Protein AF-A0A1M5R5Y0-F1 (afdb_monomer)

Solvent-accessible surface area (backbone atoms only — not comparable to full-atom values): 7461 Å² total; per-residue (Å²): 137,78,96,78,73,82,73,82,69,86,80,70,82,71,77,66,89,62,90,69,50,70,68,62,52,52,55,52,49,53,46,51,74,73,64,52,78,88,71,74,78,80,75,71,69,79,70,78,66,77,80,68,74,77,81,80,81,88,84,88,79,92,74,54,69,68,56,53,51,55,45,49,55,51,21,68,76,68,72,44,52,59,72,54,51,52,51,51,53,53,49,54,50,70,72,45,58,71,71,58,40,52,53,52,54,65,72,62,71,78,129

Structure (mmCIF, N/CA/C/O backbone):
data_AF-A0A1M5R5Y0-F1
#
_entry.id   AF-A0A1M5R5Y0-F1
#
loop_
_atom_site.group_PDB
_atom_site.id
_atom_site.type_symbol
_atom_site.label_atom_id
_atom_site.label_alt_id
_atom_site.label_comp_id
_atom_site.label_asym_id
_atom_site.label_entity_id
_atom_site.label_seq_id
_atom_site.pdbx_PDB_ins_code
_atom_site.Cartn_x
_atom_site.Cartn_y
_atom_site.Cartn_z
_atom_site.occupancy
_atom_site.B_iso_or_equiv
_atom_site.auth_seq_id
_atom_site.auth_comp_id
_atom_site.auth_asym_id
_atom_site.auth_atom_id
_atom_site.pdbx_PDB_model_num
ATOM 1 N N . MET A 1 1 ? 54.059 -33.129 -12.715 1.00 41.28 1 MET A N 1
ATOM 2 C CA . MET A 1 1 ? 52.879 -32.365 -13.175 1.00 41.28 1 MET A CA 1
ATOM 3 C C . MET A 1 1 ? 51.708 -32.774 -12.294 1.00 41.28 1 MET A C 1
ATOM 5 O O . MET A 1 1 ? 51.365 -33.948 -12.286 1.00 41.28 1 MET A O 1
ATOM 9 N N . ALA A 1 2 ? 51.231 -31.871 -11.434 1.00 53.81 2 ALA A N 1
ATOM 10 C CA . ALA A 1 2 ? 50.313 -32.178 -10.335 1.00 53.81 2 ALA A CA 1
ATOM 11 C C . ALA A 1 2 ? 48.863 -32.362 -10.820 1.00 53.81 2 ALA A C 1
ATOM 13 O O . ALA A 1 2 ? 48.362 -31.549 -11.591 1.00 53.81 2 ALA A O 1
ATOM 14 N N . LEU A 1 3 ? 48.179 -33.398 -10.317 1.00 62.22 3 LEU A N 1
ATOM 15 C CA . LEU A 1 3 ? 46.734 -33.649 -10.458 1.00 62.22 3 LEU A CA 1
ATOM 16 C C . LEU A 1 3 ? 45.905 -32.688 -9.583 1.00 62.22 3 LEU A C 1
ATOM 18 O O . LEU A 1 3 ? 45.004 -33.095 -8.854 1.00 62.22 3 LEU A O 1
ATOM 22 N N . ALA A 1 4 ? 46.238 -31.405 -9.614 1.00 60.66 4 ALA A N 1
ATOM 23 C CA . ALA A 1 4 ? 45.548 -30.359 -8.883 1.00 60.66 4 ALA A CA 1
ATOM 24 C C . ALA A 1 4 ? 45.073 -29.342 -9.911 1.00 60.66 4 ALA A C 1
ATOM 26 O O . ALA A 1 4 ? 45.779 -28.389 -10.191 1.00 60.66 4 ALA A O 1
ATOM 27 N N . ASP A 1 5 ? 43.963 -29.667 -10.575 1.00 62.00 5 ASP A N 1
ATOM 28 C CA . ASP A 1 5 ? 42.937 -28.714 -11.023 1.00 62.00 5 ASP A CA 1
ATOM 29 C C . ASP A 1 5 ? 41.932 -29.403 -11.955 1.00 62.00 5 ASP A C 1
ATOM 31 O O . ASP A 1 5 ? 41.588 -28.928 -13.039 1.00 62.00 5 ASP A O 1
ATOM 35 N N . LEU A 1 6 ? 41.345 -30.512 -11.487 1.00 61.47 6 LEU A N 1
ATOM 36 C CA . LEU A 1 6 ? 39.974 -30.807 -11.895 1.00 61.47 6 LEU A CA 1
ATOM 37 C C . LEU A 1 6 ? 39.090 -29.751 -11.239 1.00 61.47 6 LEU A C 1
ATOM 39 O O . LEU A 1 6 ? 38.594 -29.921 -10.124 1.00 61.47 6 LEU A O 1
ATOM 43 N N . LYS A 1 7 ? 38.965 -28.622 -11.937 1.00 56.16 7 LYS A N 1
ATOM 44 C CA . LYS A 1 7 ? 38.035 -27.531 -11.680 1.00 56.16 7 LYS A CA 1
ATOM 45 C C . LYS A 1 7 ? 36.696 -28.105 -11.223 1.00 56.16 7 LYS A C 1
ATOM 47 O O . LYS A 1 7 ? 35.862 -28.505 -12.032 1.00 56.16 7 LYS A O 1
ATOM 52 N N . ARG A 1 8 ? 36.472 -28.092 -9.906 1.00 58.84 8 ARG A N 1
ATOM 53 C CA . ARG A 1 8 ? 35.143 -28.168 -9.296 1.00 58.84 8 ARG A CA 1
ATOM 54 C C . ARG A 1 8 ? 34.438 -26.859 -9.639 1.00 58.84 8 ARG A C 1
ATOM 56 O O . ARG A 1 8 ? 34.370 -25.925 -8.846 1.00 58.84 8 ARG A O 1
ATOM 63 N N . GLY A 1 9 ? 33.988 -26.766 -10.886 1.00 48.94 9 GLY A N 1
ATOM 64 C CA . GLY A 1 9 ? 33.101 -25.713 -11.337 1.00 48.94 9 GLY A CA 1
ATOM 65 C C . GLY A 1 9 ? 31.785 -25.858 -10.589 1.00 48.94 9 GLY A C 1
ATOM 66 O O . GLY A 1 9 ? 31.002 -26.764 -10.862 1.00 48.94 9 GLY A O 1
ATOM 67 N N . GLN A 1 10 ? 31.559 -24.972 -9.624 1.00 55.28 10 GLN A N 1
ATOM 68 C CA . GLN A 1 10 ? 3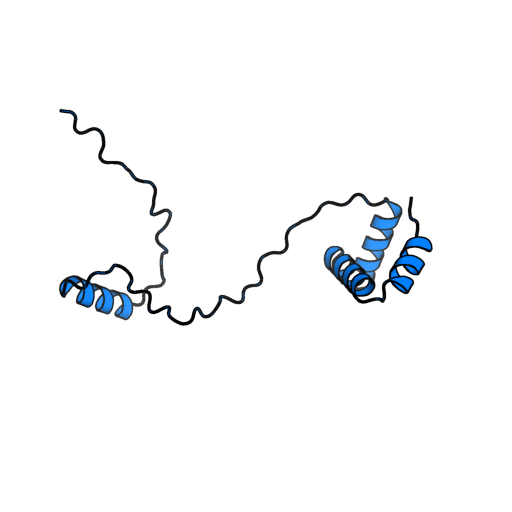0.224 -24.649 -9.140 1.00 55.28 10 GLN A CA 1
ATOM 69 C C . GLN A 1 10 ? 29.292 -24.465 -10.341 1.00 55.28 10 GLN A C 1
ATOM 71 O O . GLN A 1 10 ? 29.563 -23.645 -11.218 1.00 55.28 10 GLN A O 1
ATOM 76 N N . GLY A 1 11 ? 28.203 -25.232 -10.389 1.00 46.50 11 GLY A N 1
ATOM 77 C CA . GLY A 1 11 ? 27.259 -25.096 -11.491 1.00 46.50 11 GLY A CA 1
ATOM 78 C C . GLY A 1 11 ? 26.046 -26.013 -11.521 1.00 46.50 11 GLY A C 1
ATOM 79 O O . GLY A 1 11 ? 25.225 -25.825 -12.406 1.00 46.50 11 GLY A O 1
ATOM 80 N N . HIS A 1 12 ? 25.859 -26.942 -10.582 1.00 46.44 12 HIS A N 1
ATOM 81 C CA . HIS A 1 12 ? 24.571 -27.621 -10.396 1.00 46.44 12 HIS A CA 1
ATOM 82 C C . HIS A 1 12 ? 24.165 -27.582 -8.922 1.00 46.44 12 HIS A C 1
ATOM 84 O O . HIS A 1 12 ? 23.990 -28.603 -8.265 1.00 46.44 12 HIS A O 1
ATOM 90 N N . SER A 1 13 ? 24.019 -26.364 -8.394 1.00 42.62 13 SER A N 1
ATOM 91 C CA . SER A 1 13 ? 23.163 -26.115 -7.235 1.00 42.62 13 SER A CA 1
ATOM 92 C C . SER A 1 13 ? 21.787 -26.704 -7.539 1.00 42.62 13 SER A C 1
ATOM 94 O O . SER A 1 13 ? 21.084 -26.162 -8.390 1.00 42.62 13 SER A O 1
ATOM 96 N N . GLY A 1 14 ? 21.458 -27.834 -6.909 1.00 47.59 14 GLY A N 1
ATOM 97 C CA . GLY A 1 14 ? 20.156 -28.487 -6.989 1.00 47.59 14 GLY A CA 1
ATOM 98 C C . GLY A 1 14 ? 19.614 -28.565 -8.411 1.00 47.59 14 GLY A C 1
ATOM 99 O O . GLY A 1 14 ? 18.743 -27.776 -8.783 1.00 47.59 14 GLY A O 1
ATOM 100 N N . GLN A 1 15 ? 20.078 -29.536 -9.203 1.00 48.59 15 GLN A N 1
ATOM 101 C CA . GLN A 1 15 ? 19.219 -30.054 -10.265 1.00 48.59 15 GLN A CA 1
ATOM 102 C C . GLN A 1 15 ? 17.984 -30.622 -9.570 1.00 48.59 15 GLN A C 1
ATOM 104 O O . GLN A 1 15 ? 17.992 -31.740 -9.078 1.00 48.59 15 GLN A O 1
ATOM 109 N N . HIS A 1 16 ? 16.997 -29.743 -9.399 1.00 48.81 16 HIS A N 1
ATOM 110 C CA . HIS A 1 16 ? 15.580 -29.988 -9.517 1.00 48.81 16 HIS A CA 1
ATOM 111 C C . HIS A 1 16 ? 15.280 -31.483 -9.355 1.00 48.81 16 HIS A C 1
ATOM 113 O O . HIS A 1 16 ? 15.417 -32.239 -10.318 1.00 48.81 16 HIS A O 1
ATOM 119 N N . CYS A 1 17 ? 14.846 -31.902 -8.160 1.00 47.09 17 CYS A N 1
ATOM 120 C CA . CYS A 1 17 ? 13.970 -33.065 -8.053 1.00 47.09 17 CYS A CA 1
ATOM 121 C C . CYS A 1 17 ? 12.722 -32.707 -8.871 1.00 47.09 17 CYS A C 1
ATOM 123 O O . CYS A 1 17 ? 11.734 -32.183 -8.364 1.00 47.09 17 CYS A O 1
ATOM 125 N N . LEU A 1 18 ? 12.839 -32.801 -10.193 1.00 59.53 18 LEU A N 1
ATOM 126 C CA . LEU A 1 18 ? 11.723 -32.811 -11.102 1.00 59.53 18 LEU A CA 1
ATOM 127 C C . LEU A 1 18 ? 10.929 -34.028 -10.654 1.00 59.53 18 LEU A C 1
ATOM 129 O O . LEU A 1 18 ? 11.500 -35.106 -10.492 1.00 59.53 18 LEU A O 1
ATOM 133 N N . ASN A 1 19 ? 9.634 -33.849 -10.431 1.00 58.69 19 ASN A N 1
ATOM 134 C CA . ASN A 1 19 ? 8.707 -34.967 -10.380 1.00 58.69 19 ASN A CA 1
ATOM 135 C C . ASN A 1 19 ? 8.722 -35.605 -11.780 1.00 58.69 19 ASN A C 1
ATOM 137 O O . ASN A 1 19 ? 7.884 -35.294 -12.623 1.00 58.69 19 ASN A O 1
ATOM 141 N N . LEU A 1 20 ? 9.762 -36.386 -12.073 1.00 64.50 20 LEU A N 1
ATOM 142 C CA . LEU A 1 20 ? 9.917 -37.121 -13.315 1.00 64.50 20 LEU A CA 1
ATOM 143 C C . LEU A 1 20 ? 9.008 -38.326 -13.185 1.00 64.50 20 LEU A C 1
ATOM 145 O O . LEU A 1 20 ? 9.166 -39.149 -12.287 1.00 64.50 20 LEU A O 1
ATOM 149 N N . THR A 1 21 ? 8.023 -38.392 -14.069 1.00 85.12 21 THR A N 1
ATOM 150 C CA . THR A 1 21 ? 7.228 -39.607 -14.220 1.00 85.12 21 THR A CA 1
ATOM 151 C C . THR A 1 21 ? 8.109 -40.663 -14.881 1.00 85.12 21 THR A C 1
ATOM 153 O O . THR A 1 21 ? 9.012 -40.315 -15.646 1.00 85.12 21 THR A O 1
ATOM 156 N N . VAL A 1 22 ? 7.856 -41.939 -14.592 1.00 83.19 22 VAL A N 1
ATOM 157 C CA . VAL A 1 22 ? 8.630 -43.069 -15.129 1.00 83.19 22 VAL A CA 1
ATOM 158 C C . VAL A 1 22 ? 8.770 -42.974 -16.655 1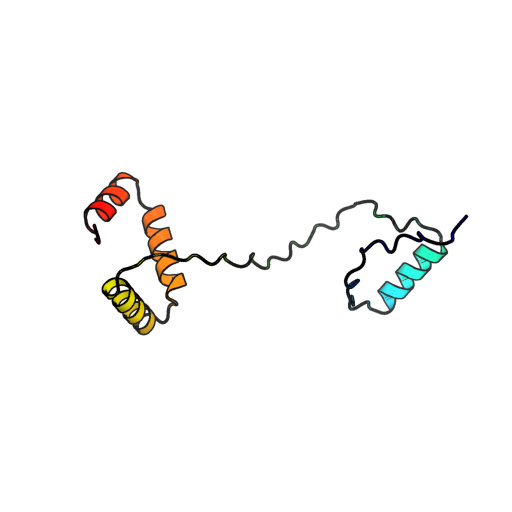.00 83.19 22 VAL A C 1
ATOM 160 O O . VAL A 1 22 ? 9.880 -43.075 -17.170 1.00 83.19 22 VAL A O 1
ATOM 163 N N . ASP A 1 23 ? 7.697 -42.614 -17.362 1.00 79.06 23 ASP A N 1
ATOM 164 C CA . ASP A 1 23 ? 7.702 -42.473 -18.826 1.00 79.06 23 ASP A CA 1
ATOM 165 C C . ASP A 1 23 ? 8.656 -41.379 -19.336 1.00 79.06 23 ASP A C 1
ATOM 167 O O . ASP A 1 23 ? 9.320 -41.540 -20.360 1.00 79.06 23 ASP A O 1
ATOM 171 N N . GLN A 1 24 ? 8.794 -40.269 -18.600 1.00 82.06 24 GLN A N 1
ATOM 172 C CA . GLN A 1 24 ? 9.728 -39.195 -18.966 1.00 82.06 24 GLN A CA 1
ATOM 173 C C . GLN A 1 24 ? 11.187 -39.590 -18.750 1.00 82.06 24 GLN A C 1
ATOM 175 O O . GLN A 1 24 ? 12.072 -39.067 -19.431 1.00 82.06 24 GLN A O 1
ATOM 180 N N . PHE A 1 25 ? 11.448 -40.469 -17.783 1.00 85.31 25 PHE A N 1
ATOM 181 C CA . PHE A 1 25 ? 12.782 -40.999 -17.544 1.00 85.31 25 PHE A CA 1
ATOM 182 C C . PHE A 1 25 ? 13.175 -41.994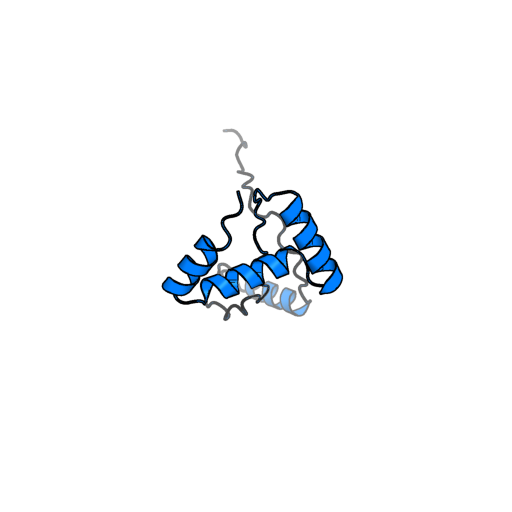 -18.639 1.00 85.31 25 PHE A C 1
ATOM 184 O O . PHE A 1 25 ? 14.263 -41.866 -19.199 1.00 85.31 25 PHE A O 1
ATOM 191 N N . ILE A 1 26 ? 12.268 -42.914 -18.991 1.00 88.44 26 ILE A N 1
ATOM 192 C CA . ILE A 1 26 ? 12.485 -43.920 -20.041 1.00 88.44 26 ILE A CA 1
ATOM 193 C C . ILE A 1 26 ? 12.765 -43.243 -21.384 1.00 88.44 26 ILE A C 1
ATOM 195 O O . ILE A 1 26 ? 13.821 -43.470 -21.967 1.00 88.44 26 ILE A O 1
ATOM 199 N N . SER A 1 27 ? 11.899 -42.323 -21.817 1.00 85.19 27 SER A N 1
ATOM 200 C CA . SER A 1 27 ? 12.077 -41.619 -23.093 1.00 85.19 27 SER A CA 1
ATOM 201 C C . SER A 1 27 ? 13.416 -40.868 -23.156 1.00 85.19 27 SER A C 1
ATOM 203 O O . SER A 1 27 ? 14.137 -40.938 -24.150 1.00 85.19 27 SER A O 1
ATOM 205 N N . ARG A 1 28 ? 13.826 -40.202 -22.067 1.00 79.69 28 ARG A N 1
ATOM 206 C CA . ARG A 1 28 ? 15.142 -39.540 -22.009 1.00 79.69 28 ARG A CA 1
ATOM 207 C C . ARG A 1 28 ? 16.310 -40.514 -22.123 1.00 79.69 28 ARG A C 1
ATOM 209 O O . ARG A 1 28 ? 17.321 -40.154 -22.724 1.00 79.69 28 ARG A O 1
ATOM 216 N N . ALA A 1 29 ? 16.193 -41.689 -21.512 1.00 88.31 29 ALA A N 1
ATOM 217 C CA . ALA A 1 29 ? 17.223 -42.715 -21.567 1.00 88.31 29 ALA A CA 1
ATOM 218 C C . ALA A 1 29 ? 17.367 -43.284 -22.986 1.00 88.31 29 ALA A C 1
ATOM 220 O O . ALA A 1 29 ? 18.491 -43.468 -23.443 1.00 88.31 29 ALA A O 1
ATOM 221 N N . GLU A 1 30 ? 16.259 -43.477 -23.703 1.00 89.12 30 GLU A N 1
ATOM 222 C CA . GLU A 1 30 ? 16.262 -43.933 -25.099 1.00 89.12 30 GLU A CA 1
ATOM 223 C C . GLU A 1 30 ? 16.959 -42.930 -26.025 1.00 89.12 30 GLU A C 1
ATOM 225 O O . GLU A 1 30 ? 17.865 -43.307 -26.767 1.00 89.12 30 GLU A O 1
ATOM 230 N N . HIS A 1 31 ? 16.629 -41.640 -25.919 1.00 85.88 31 HIS A N 1
ATOM 231 C CA . HIS A 1 31 ? 17.298 -40.590 -26.698 1.00 85.88 31 HIS A CA 1
ATOM 232 C C . HIS A 1 31 ? 18.799 -40.485 -26.380 1.00 85.88 31 HIS A C 1
ATOM 234 O O . HIS A 1 31 ? 19.616 -40.249 -27.271 1.00 85.88 31 HIS A O 1
ATOM 240 N N . TYR A 1 32 ? 19.184 -40.691 -25.115 1.00 84.56 32 TYR A N 1
ATOM 241 C CA . TYR A 1 32 ? 20.592 -40.726 -24.717 1.00 84.56 32 TYR A CA 1
ATOM 242 C C . TYR A 1 32 ? 21.323 -41.946 -25.291 1.00 84.56 32 TYR A C 1
ATOM 244 O O . TYR A 1 32 ? 22.422 -41.805 -25.825 1.00 84.56 32 TYR A O 1
ATOM 252 N N . ALA A 1 33 ? 20.706 -43.129 -25.224 1.00 87.06 33 ALA A N 1
ATOM 253 C CA . ALA A 1 33 ? 21.251 -44.358 -25.796 1.00 87.06 33 ALA A CA 1
ATOM 254 C C . ALA A 1 33 ? 21.394 -44.272 -27.325 1.00 87.06 33 ALA A C 1
ATOM 256 O O . ALA A 1 33 ? 22.368 -44.779 -27.877 1.00 87.06 33 ALA A O 1
ATOM 257 N N . ALA A 1 34 ? 20.478 -43.571 -27.998 1.00 83.38 34 ALA A N 1
ATOM 258 C CA . ALA A 1 34 ? 20.552 -43.278 -29.428 1.00 83.38 34 ALA A CA 1
ATOM 259 C C . ALA A 1 34 ? 21.649 -42.255 -29.799 1.00 83.38 34 ALA A C 1
ATOM 261 O O . ALA A 1 34 ? 21.888 -42.013 -30.981 1.00 83.38 34 ALA A O 1
ATOM 262 N N . GLY A 1 35 ? 22.334 -41.659 -28.814 1.00 72.75 35 GLY A N 1
ATOM 263 C CA . GLY A 1 35 ? 23.425 -40.710 -29.037 1.00 72.75 35 GLY A CA 1
ATOM 264 C C . GLY A 1 35 ? 22.961 -39.314 -29.450 1.00 72.75 35 GLY A C 1
ATOM 265 O O . GLY A 1 35 ? 23.760 -38.532 -29.972 1.00 72.75 35 GLY A O 1
ATOM 266 N N . GLU A 1 36 ? 21.690 -38.971 -29.225 1.00 73.88 36 GLU A N 1
ATOM 267 C CA . GLU A 1 36 ? 21.187 -37.650 -29.580 1.00 73.88 36 GLU A CA 1
ATOM 268 C C . GLU A 1 36 ? 21.805 -36.572 -28.672 1.00 73.88 36 GLU A C 1
ATOM 270 O O . GLU A 1 36 ? 21.807 -36.700 -27.438 1.00 73.88 36 GLU A O 1
ATOM 275 N N . PRO A 1 37 ? 22.337 -35.474 -29.246 1.00 63.00 37 PRO A N 1
ATOM 276 C CA . PRO A 1 37 ? 22.972 -34.428 -28.466 1.00 63.00 37 PRO A CA 1
ATOM 277 C C . PRO A 1 37 ? 21.930 -33.777 -27.557 1.00 63.00 37 PRO A C 1
ATOM 279 O O . PRO A 1 37 ? 21.063 -33.018 -27.985 1.00 63.00 37 PRO A O 1
ATOM 282 N N . THR A 1 38 ? 22.060 -34.002 -26.252 1.00 59.03 38 THR A N 1
ATOM 283 C CA . THR A 1 38 ? 21.154 -33.490 -25.210 1.00 59.03 38 THR A CA 1
ATOM 284 C C . THR A 1 38 ? 21.276 -31.966 -25.001 1.00 59.03 38 THR A C 1
ATOM 286 O O . THR A 1 38 ? 20.780 -31.399 -24.022 1.00 59.03 38 THR A O 1
ATOM 289 N N . ILE A 1 39 ? 21.938 -31.266 -25.928 1.00 56.16 39 ILE A N 1
ATOM 290 C CA . ILE A 1 39 ? 22.267 -29.844 -25.872 1.00 56.16 39 ILE A CA 1
ATOM 291 C C . ILE A 1 39 ? 21.275 -29.057 -26.737 1.00 56.16 39 ILE A C 1
ATOM 293 O O . ILE A 1 39 ? 21.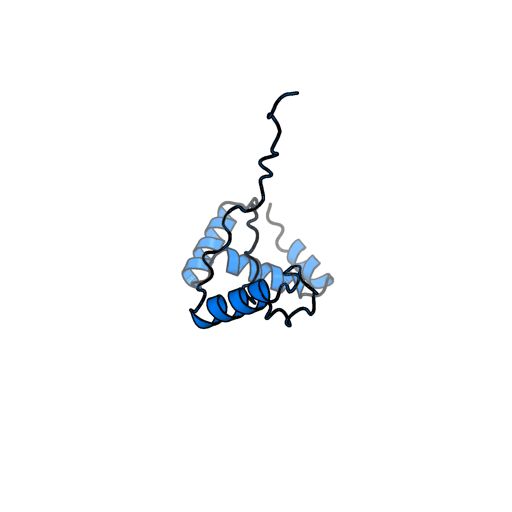588 -28.568 -27.813 1.00 56.16 39 ILE A O 1
ATOM 297 N N . LYS A 1 40 ? 20.056 -28.921 -26.208 1.00 51.41 40 LYS A N 1
ATOM 298 C CA . LYS A 1 40 ? 19.132 -27.788 -26.405 1.00 51.41 40 LYS A CA 1
ATOM 299 C C . LYS A 1 40 ? 19.180 -27.106 -27.788 1.00 51.41 40 LYS A C 1
ATOM 301 O O . LYS A 1 40 ? 19.571 -25.939 -27.883 1.00 51.41 40 LYS A O 1
ATOM 306 N N . ALA A 1 41 ? 18.628 -27.744 -28.818 1.00 45.81 41 ALA A N 1
ATOM 307 C CA . ALA A 1 41 ? 17.977 -26.978 -29.876 1.00 45.81 41 ALA A CA 1
ATOM 308 C C . ALA A 1 41 ? 16.791 -26.237 -29.234 1.00 45.81 41 ALA A C 1
ATOM 310 O O . ALA A 1 41 ? 15.842 -26.841 -28.736 1.00 45.81 41 ALA A O 1
ATOM 311 N N . LYS A 1 42 ? 16.886 -24.909 -29.145 1.00 51.59 42 LYS A N 1
ATOM 312 C CA . LYS A 1 42 ? 15.825 -24.039 -28.630 1.00 51.59 42 LYS A CA 1
ATOM 313 C C . LYS A 1 42 ? 14.674 -23.962 -29.644 1.00 51.59 42 LYS A C 1
ATOM 315 O O . LYS A 1 42 ? 14.417 -22.891 -30.180 1.00 51.59 42 LYS A O 1
ATOM 320 N N . SER A 1 43 ? 13.929 -25.039 -29.871 1.00 50.84 43 SER A N 1
ATOM 321 C CA . SER A 1 43 ? 12.507 -24.870 -30.171 1.00 50.84 43 SER A CA 1
ATOM 322 C C . SER A 1 43 ? 11.865 -24.566 -28.828 1.00 50.84 43 SER A C 1
ATOM 324 O O . SER A 1 43 ? 11.591 -25.474 -28.045 1.00 50.84 43 SER A O 1
ATOM 326 N N . ALA A 1 44 ? 11.783 -23.280 -28.481 1.00 50.25 44 ALA A N 1
ATOM 327 C CA . ALA A 1 44 ? 11.141 -22.861 -27.249 1.00 50.25 44 ALA A CA 1
ATOM 328 C C . ALA A 1 44 ? 9.758 -23.535 -27.198 1.00 50.25 44 ALA A C 1
ATOM 330 O O . ALA A 1 44 ? 8.917 -23.191 -28.030 1.00 50.25 44 ALA A O 1
ATOM 331 N N . PRO A 1 45 ? 9.482 -24.471 -26.265 1.00 48.62 45 PRO A N 1
ATOM 332 C CA . PRO A 1 45 ? 8.094 -24.718 -25.943 1.00 48.62 45 PRO A CA 1
ATOM 333 C C . PRO A 1 45 ? 7.581 -23.351 -25.512 1.00 48.62 45 PRO A C 1
ATOM 335 O O . PRO A 1 45 ? 8.258 -22.678 -24.721 1.00 48.62 45 PRO A O 1
ATOM 338 N N . LEU A 1 46 ? 6.473 -22.906 -26.114 1.00 54.66 46 LEU A N 1
ATOM 339 C CA . LEU A 1 46 ? 5.731 -21.732 -25.675 1.00 54.66 46 LEU A CA 1
ATOM 340 C C . LEU A 1 46 ? 5.771 -21.768 -24.158 1.00 54.66 46 LEU A C 1
ATOM 342 O O . LEU A 1 46 ? 5.204 -22.672 -23.542 1.00 54.66 46 LEU A O 1
ATOM 346 N N . ARG A 1 47 ? 6.581 -20.883 -23.562 1.00 50.69 47 ARG A N 1
ATOM 347 C CA . ARG A 1 47 ? 6.686 -20.823 -22.118 1.00 50.69 47 ARG A CA 1
ATOM 348 C C . ARG A 1 47 ? 5.271 -20.499 -21.709 1.00 50.69 47 ARG A C 1
ATOM 350 O O . ARG A 1 47 ? 4.829 -19.376 -21.938 1.00 50.69 47 ARG A O 1
ATOM 357 N N . LEU A 1 48 ? 4.570 -21.478 -21.145 1.00 55.88 48 LEU A N 1
ATOM 358 C CA . LEU A 1 48 ? 3.442 -21.213 -20.286 1.00 55.88 48 LEU A CA 1
ATOM 359 C C . LEU A 1 48 ? 4.070 -20.362 -19.189 1.00 55.88 48 LEU A C 1
ATOM 361 O O . LEU A 1 48 ? 4.767 -20.870 -18.307 1.00 55.88 48 LEU A O 1
ATOM 365 N N . VAL A 1 49 ? 4.037 -19.043 -19.401 1.00 57.38 49 VAL A N 1
ATOM 366 C CA . VAL A 1 49 ? 4.653 -18.062 -18.525 1.00 57.38 49 VAL A CA 1
ATOM 367 C C . VAL A 1 49 ? 4.010 -18.382 -17.202 1.00 57.38 49 VAL A C 1
ATOM 369 O O . VAL A 1 49 ? 2.799 -18.261 -17.087 1.00 57.38 49 VAL A O 1
ATOM 372 N N . SER A 1 50 ? 4.787 -18.903 -16.255 1.0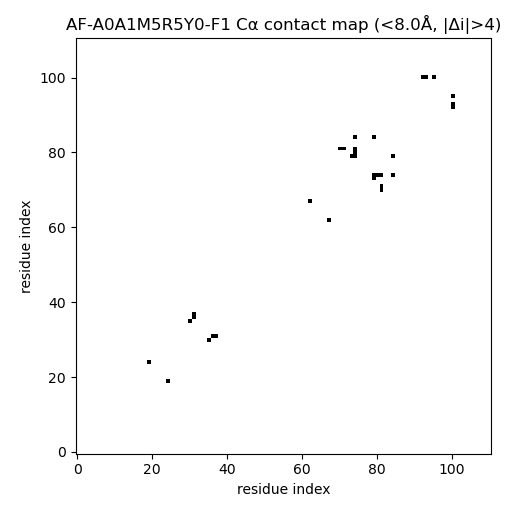0 60.50 50 SER A N 1
ATOM 373 C CA . SER A 1 50 ? 4.333 -19.066 -14.885 1.00 60.50 50 SER A CA 1
ATOM 374 C C . SER A 1 50 ? 3.808 -17.694 -14.482 1.00 60.50 50 SER A C 1
ATOM 376 O O . SER A 1 50 ? 4.588 -16.778 -14.225 1.00 60.50 50 SER A O 1
ATOM 378 N N . THR A 1 51 ? 2.487 -17.521 -14.534 1.00 66.00 51 THR A N 1
ATOM 379 C CA . THR A 1 51 ? 1.773 -16.251 -14.349 1.00 66.00 51 THR A CA 1
ATOM 380 C C . THR A 1 51 ? 1.756 -15.866 -12.879 1.00 66.00 51 THR A C 1
ATOM 382 O O . THR A 1 51 ? 0.920 -15.085 -12.436 1.00 66.00 51 THR A O 1
ATOM 385 N N . LYS A 1 52 ? 2.683 -16.415 -12.086 1.00 69.94 52 LYS A N 1
ATOM 386 C CA . LYS A 1 52 ? 2.873 -16.001 -10.713 1.00 69.94 52 LYS A CA 1
ATOM 387 C C . LYS A 1 52 ? 3.372 -14.559 -10.772 1.00 69.94 52 LYS A C 1
ATOM 389 O O . LYS A 1 52 ? 4.460 -14.318 -11.309 1.00 69.94 52 LYS A O 1
ATOM 394 N N . PRO A 1 53 ? 2.576 -13.592 -10.283 1.00 78.44 53 PRO A N 1
ATOM 395 C CA . PRO A 1 53 ? 2.991 -12.206 -10.299 1.00 78.44 53 PRO A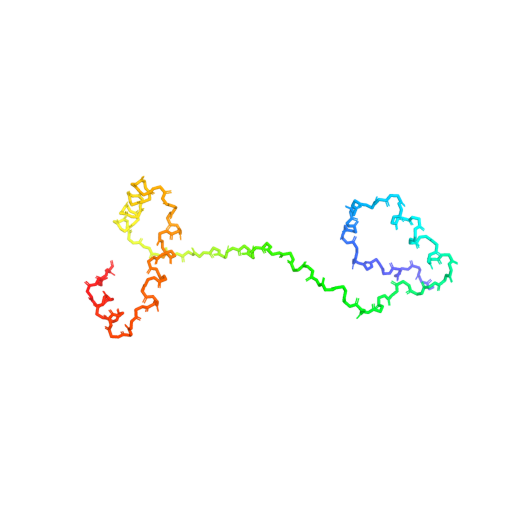 CA 1
ATOM 396 C C . PRO A 1 53 ? 4.301 -12.104 -9.527 1.00 78.44 53 PRO A C 1
ATOM 398 O O . PRO A 1 53 ? 4.469 -12.714 -8.467 1.00 78.44 53 PRO A O 1
ATOM 401 N N . LYS A 1 54 ? 5.250 -11.351 -10.086 1.00 84.12 54 LYS A N 1
ATOM 402 C CA . LYS A 1 54 ? 6.516 -11.084 -9.404 1.00 84.12 54 LYS A CA 1
ATOM 403 C C . LYS A 1 54 ? 6.205 -10.510 -8.014 1.00 84.12 54 LYS A C 1
ATOM 405 O O . LYS A 1 54 ? 5.304 -9.674 -7.902 1.00 84.12 54 LYS A O 1
ATOM 410 N N . PRO A 1 55 ? 6.929 -10.932 -6.964 1.00 87.56 55 PRO A N 1
ATOM 411 C CA . PRO A 1 55 ? 6.699 -10.407 -5.629 1.00 87.56 55 PRO A CA 1
ATOM 412 C C . PRO A 1 55 ? 6.912 -8.890 -5.621 1.00 87.56 55 PRO A C 1
ATOM 414 O O . PRO A 1 55 ? 7.858 -8.370 -6.221 1.00 87.56 55 PRO A O 1
ATOM 417 N N . LEU A 1 56 ? 6.011 -8.180 -4.945 1.00 87.25 56 LEU A N 1
ATOM 418 C CA . LEU A 1 56 ? 6.091 -6.730 -4.790 1.00 87.25 56 LEU A CA 1
ATOM 419 C C . LEU A 1 56 ? 7.323 -6.373 -3.951 1.00 87.25 56 LEU A C 1
ATOM 421 O O . LEU A 1 56 ? 7.573 -6.978 -2.906 1.00 87.25 56 LEU A O 1
ATOM 425 N N . ARG A 1 57 ? 8.085 -5.370 -4.398 1.00 91.81 57 ARG A N 1
ATOM 426 C CA . ARG A 1 57 ? 9.221 -4.843 -3.633 1.00 91.81 57 ARG A CA 1
ATOM 427 C C . ARG A 1 57 ? 8.708 -4.072 -2.417 1.00 91.81 57 ARG A C 1
ATOM 429 O O . ARG A 1 57 ? 7.731 -3.333 -2.514 1.00 91.81 57 ARG A O 1
ATOM 436 N N . LYS A 1 58 ? 9.373 -4.250 -1.275 1.00 92.25 58 LYS A N 1
ATOM 437 C CA . LYS A 1 58 ? 9.115 -3.453 -0.069 1.00 92.25 58 LYS A CA 1
ATOM 438 C C . LYS A 1 58 ? 9.725 -2.061 -0.239 1.00 92.25 58 LYS A C 1
ATOM 440 O O . LYS A 1 58 ? 10.764 -1.924 -0.877 1.00 92.25 58 LYS A O 1
ATOM 445 N N . ALA A 1 59 ? 9.088 -1.060 0.355 1.00 90.19 59 ALA A N 1
ATOM 446 C CA . ALA A 1 59 ? 9.581 0.308 0.401 1.00 90.19 59 ALA A CA 1
ATOM 447 C C . ALA A 1 59 ? 9.340 0.889 1.797 1.00 90.19 59 ALA A C 1
ATOM 449 O O . ALA A 1 59 ? 8.316 0.598 2.421 1.00 90.19 59 ALA A O 1
ATOM 450 N N . SER A 1 60 ? 10.299 1.681 2.268 1.00 93.06 60 SER A N 1
ATOM 451 C CA . SER A 1 60 ? 10.233 2.388 3.545 1.00 93.06 60 SER A CA 1
ATOM 452 C C . SER A 1 60 ? 9.971 3.863 3.271 1.00 93.06 60 SER A C 1
ATOM 454 O O . SER A 1 60 ? 10.637 4.455 2.426 1.00 93.06 60 SER A O 1
ATOM 456 N N . TYR A 1 61 ? 9.005 4.444 3.979 1.00 89.94 61 TYR A N 1
ATOM 457 C CA . TYR A 1 61 ? 8.624 5.847 3.843 1.00 89.94 61 TYR A CA 1
ATOM 458 C C . TYR A 1 61 ? 8.534 6.483 5.223 1.00 89.94 61 TYR A C 1
ATOM 460 O O . TYR A 1 61 ? 8.056 5.851 6.168 1.00 89.94 61 TYR A O 1
ATOM 468 N N . THR A 1 62 ? 8.956 7.737 5.320 1.00 91.56 62 THR A N 1
ATOM 469 C CA . THR A 1 62 ? 8.770 8.548 6.522 1.00 91.56 62 THR A CA 1
ATOM 470 C C . THR A 1 62 ? 7.361 9.127 6.504 1.00 91.56 62 THR A C 1
ATOM 472 O O . THR A 1 62 ? 6.976 9.781 5.538 1.00 91.56 62 THR A O 1
ATOM 475 N N . ILE A 1 63 ? 6.583 8.866 7.552 1.00 89.88 63 ILE A N 1
ATOM 476 C CA . ILE A 1 63 ? 5.229 9.404 7.729 1.00 89.88 63 ILE A CA 1
ATOM 477 C C . ILE A 1 63 ? 5.050 9.854 9.179 1.00 89.88 63 ILE A C 1
ATOM 479 O O . ILE A 1 63 ? 5.629 9.253 10.086 1.00 89.88 63 ILE A O 1
ATOM 483 N N . SER A 1 64 ? 4.241 10.894 9.400 1.00 92.00 64 SER A N 1
ATOM 484 C CA . SER A 1 64 ? 3.941 11.386 10.747 1.00 92.00 64 SER A CA 1
ATOM 485 C C . SER A 1 64 ? 3.159 10.354 11.566 1.00 92.00 64 SER A C 1
ATOM 487 O O . SER A 1 64 ? 2.454 9.495 11.021 1.00 92.00 64 SER A O 1
ATOM 489 N N . GLU A 1 65 ? 3.253 10.443 12.894 1.00 93.88 65 GLU A N 1
ATOM 490 C CA . GLU A 1 65 ? 2.546 9.524 13.790 1.00 93.88 65 GLU A CA 1
ATOM 491 C C . GLU A 1 65 ? 1.026 9.593 13.598 1.00 93.88 65 GLU A C 1
ATOM 493 O O . GLU A 1 65 ? 0.369 8.555 13.505 1.00 93.88 65 GLU A O 1
ATOM 498 N N . GLN A 1 66 ? 0.489 10.804 13.434 1.00 93.38 66 GLN A N 1
ATOM 499 C CA . GLN A 1 66 ? -0.927 11.033 13.146 1.00 93.38 66 GLN A CA 1
ATOM 500 C C . GLN A 1 66 ? -1.356 10.332 11.852 1.00 93.38 66 GLN A C 1
ATOM 502 O O . GLN A 1 66 ? -2.374 9.644 11.824 1.00 93.38 66 GLN A O 1
ATOM 507 N N . THR A 1 67 ? -0.547 10.431 10.790 1.00 93.50 67 THR A N 1
ATOM 508 C CA . THR A 1 67 ? -0.829 9.755 9.514 1.00 93.50 67 THR A CA 1
ATOM 509 C C . THR A 1 67 ? -0.819 8.239 9.683 1.00 93.50 67 THR A C 1
ATOM 511 O O . THR A 1 67 ? -1.696 7.550 9.158 1.00 93.50 67 THR A O 1
ATOM 514 N N . ARG A 1 68 ? 0.136 7.702 10.454 1.00 94.44 68 ARG A N 1
ATOM 515 C CA . ARG A 1 68 ? 0.205 6.268 10.764 1.00 94.44 68 ARG A CA 1
ATOM 516 C C . ARG A 1 68 ? -1.024 5.799 11.551 1.00 94.44 68 ARG A C 1
ATOM 518 O O . ARG A 1 68 ? -1.558 4.738 11.234 1.00 94.44 68 ARG A O 1
ATOM 525 N N . ALA A 1 69 ? -1.487 6.577 12.530 1.00 96.81 69 ALA A N 1
ATOM 526 C CA . ALA A 1 69 ? -2.688 6.277 13.308 1.00 96.81 69 ALA A CA 1
ATOM 527 C C . ALA A 1 69 ? -3.950 6.275 12.428 1.00 96.81 69 ALA A C 1
ATOM 529 O O . ALA A 1 69 ? -4.681 5.284 12.416 1.00 96.81 69 ALA A O 1
ATOM 530 N N . SER A 1 70 ? -4.149 7.314 11.613 1.00 94.88 70 SER A N 1
ATOM 531 C CA . SER A 1 70 ? -5.267 7.392 10.661 1.00 94.88 70 SER A CA 1
ATOM 532 C C . SER A 1 70 ? -5.256 6.235 9.655 1.00 94.88 70 SER A C 1
ATOM 534 O O . SER A 1 70 ? -6.299 5.653 9.359 1.00 94.88 70 SER A O 1
ATOM 536 N N . LEU A 1 71 ? -4.074 5.840 9.165 1.00 95.81 71 LEU A N 1
ATOM 537 C CA . LEU A 1 71 ? -3.918 4.685 8.276 1.00 95.81 71 LEU A CA 1
ATOM 538 C C . LEU A 1 71 ? -4.301 3.364 8.969 1.00 95.81 71 LEU A C 1
ATOM 540 O O . LEU A 1 71 ? -4.898 2.494 8.335 1.00 95.81 71 LEU A O 1
ATOM 544 N N . ASN A 1 72 ? -3.965 3.205 10.254 1.00 97.06 72 ASN A N 1
ATOM 545 C CA . ASN A 1 72 ? -4.334 2.025 11.044 1.00 97.06 72 ASN A CA 1
ATOM 546 C C . ASN A 1 72 ? -5.845 1.940 11.241 1.00 97.06 72 ASN A C 1
ATOM 548 O O . ASN A 1 72 ? -6.435 0.913 10.918 1.00 97.06 72 ASN A O 1
ATOM 552 N N . GLN A 1 73 ? -6.467 3.037 11.671 1.00 97.75 73 GLN A N 1
ATOM 553 C CA . GLN A 1 73 ? -7.917 3.103 11.85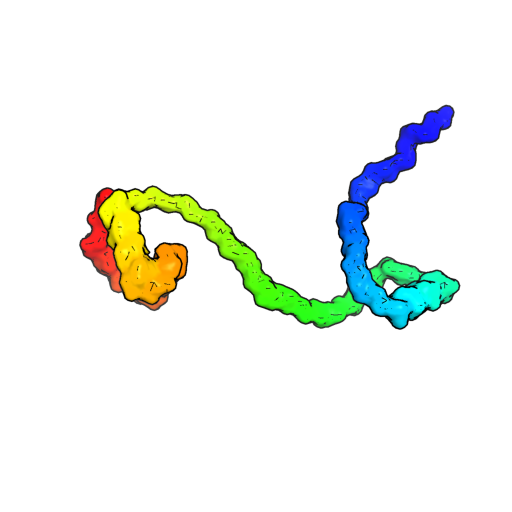0 1.00 97.75 73 GLN A CA 1
ATOM 554 C C . GLN A 1 73 ? -8.655 2.825 10.535 1.00 97.75 73 GLN A C 1
ATOM 556 O O . GLN A 1 73 ? -9.653 2.107 10.512 1.00 97.75 73 GLN A O 1
ATOM 561 N N . LEU A 1 74 ? -8.155 3.351 9.411 1.00 97.19 74 LEU A N 1
ATOM 562 C CA . LEU A 1 74 ? -8.740 3.084 8.099 1.00 97.19 74 LEU A CA 1
ATOM 563 C C . LEU A 1 74 ? -8.609 1.605 7.702 1.00 97.19 74 LEU A C 1
ATOM 565 O O . LEU A 1 74 ? -9.544 1.037 7.137 1.00 97.19 74 LEU A O 1
ATOM 569 N N . ALA A 1 75 ? -7.478 0.970 8.014 1.00 97.81 75 ALA A N 1
ATOM 570 C CA . ALA A 1 75 ? -7.271 -0.456 7.775 1.00 97.81 75 ALA A CA 1
ATOM 571 C C . ALA A 1 75 ? -8.232 -1.325 8.600 1.00 97.81 75 ALA A C 1
ATOM 573 O O . ALA A 1 75 ? -8.840 -2.242 8.053 1.00 97.81 75 ALA A O 1
ATOM 574 N N . GLU A 1 76 ? -8.422 -1.001 9.880 1.00 97.75 76 GLU A N 1
ATOM 575 C CA . GLU A 1 76 ? -9.346 -1.709 10.777 1.00 97.75 76 GLU A CA 1
ATOM 576 C C . GLU A 1 76 ? -10.798 -1.580 10.308 1.00 97.75 76 GLU A C 1
ATOM 578 O O . GLU A 1 76 ? -11.514 -2.574 10.225 1.00 97.75 76 GLU A O 1
ATOM 583 N N . ARG A 1 77 ? -11.217 -0.370 9.921 1.00 97.75 77 ARG A N 1
ATOM 584 C CA . ARG A 1 77 ? -12.594 -0.102 9.478 1.00 97.75 77 ARG A CA 1
ATOM 585 C C . ARG A 1 77 ? -12.936 -0.724 8.124 1.00 97.75 77 ARG A C 1
ATOM 587 O O . ARG A 1 77 ? -14.083 -1.093 7.906 1.00 97.75 77 ARG A O 1
ATOM 594 N N . THR A 1 78 ? -11.979 -0.787 7.198 1.00 96.81 78 THR A N 1
ATOM 595 C CA . THR A 1 78 ? -12.216 -1.284 5.825 1.00 96.81 78 THR A CA 1
ATOM 596 C C . THR A 1 78 ? -11.862 -2.757 5.638 1.00 96.81 78 THR A C 1
ATOM 598 O O . THR A 1 78 ? -12.237 -3.349 4.628 1.00 96.81 78 THR A O 1
ATOM 601 N N . GLY A 1 79 ? -11.082 -3.340 6.552 1.00 96.44 79 GLY A N 1
ATOM 602 C CA . GLY A 1 79 ? -10.484 -4.665 6.381 1.00 96.44 79 GLY A CA 1
ATOM 603 C C . GLY A 1 79 ? -9.362 -4.713 5.334 1.00 96.44 79 GLY A C 1
ATOM 604 O O . GLY A 1 79 ? -8.820 -5.784 5.052 1.00 96.44 79 GLY A O 1
ATOM 605 N N . TYR A 1 80 ? -8.978 -3.580 4.734 1.00 97.50 80 TYR A N 1
ATOM 606 C CA . TYR A 1 80 ? -7.862 -3.529 3.794 1.00 97.50 80 TYR A CA 1
ATOM 607 C C . TYR A 1 80 ? -6.526 -3.350 4.505 1.00 97.50 80 TYR A C 1
ATOM 609 O O . TYR A 1 80 ? -6.381 -2.567 5.438 1.00 97.50 80 TYR A O 1
ATOM 617 N N . SER A 1 81 ? -5.490 -4.024 4.000 1.00 96.25 81 SER A N 1
ATOM 618 C CA . SER A 1 81 ? -4.139 -3.817 4.513 1.00 96.25 81 SER A CA 1
ATOM 619 C C . SER A 1 81 ? -3.643 -2.398 4.223 1.00 96.25 81 SER A C 1
ATOM 621 O O . SER A 1 81 ? -3.925 -1.813 3.175 1.00 96.25 81 SER A O 1
ATOM 623 N N . ARG A 1 82 ? -2.804 -1.875 5.119 1.00 94.69 82 ARG A N 1
ATOM 624 C CA . ARG A 1 82 ? -2.148 -0.560 4.996 1.00 94.69 82 ARG A CA 1
ATOM 625 C C . ARG A 1 82 ? -1.499 -0.351 3.622 1.00 94.69 82 ARG A C 1
ATOM 627 O O . ARG A 1 82 ? -1.713 0.664 2.969 1.00 94.69 82 ARG A O 1
ATOM 634 N N . SER A 1 83 ? -0.757 -1.350 3.138 1.00 94.75 83 SER A N 1
ATOM 635 C CA . SER A 1 83 ? -0.105 -1.300 1.823 1.00 94.75 83 SER A CA 1
ATOM 636 C C . SER A 1 83 ? -1.093 -1.351 0.655 1.00 94.75 83 SER A C 1
ATOM 638 O O . SER A 1 83 ? -0.798 -0.836 -0.422 1.00 94.75 83 SER A O 1
ATOM 640 N N . ARG A 1 84 ? -2.264 -1.980 0.817 1.00 95.88 84 ARG A N 1
ATOM 641 C CA . ARG A 1 84 ? -3.337 -1.949 -0.186 1.00 95.88 84 ARG A CA 1
ATOM 642 C C . ARG A 1 84 ? -3.972 -0.564 -0.254 1.00 95.88 84 ARG A C 1
ATOM 644 O O . ARG A 1 84 ? -4.112 -0.049 -1.356 1.00 95.88 84 ARG A O 1
ATOM 651 N N . ILE A 1 85 ? -4.268 0.048 0.891 1.00 96.62 85 ILE A N 1
ATOM 652 C CA . ILE A 1 85 ? -4.806 1.414 0.965 1.00 96.62 85 ILE A CA 1
ATOM 653 C C . ILE A 1 85 ? -3.861 2.399 0.271 1.00 96.62 85 ILE A C 1
ATOM 655 O O . ILE A 1 85 ? -4.291 3.118 -0.624 1.00 96.62 85 ILE A O 1
ATOM 659 N N . ILE A 1 86 ? -2.565 2.372 0.604 1.00 95.25 86 ILE A N 1
ATOM 660 C CA . ILE A 1 86 ? -1.571 3.255 -0.032 1.00 95.25 86 ILE A CA 1
ATOM 661 C C . ILE A 1 86 ? -1.555 3.053 -1.552 1.00 95.25 86 ILE A C 1
ATOM 663 O O . ILE A 1 86 ? -1.593 4.026 -2.295 1.00 95.25 86 ILE A O 1
ATOM 667 N N . ARG A 1 87 ? -1.556 1.803 -2.035 1.00 95.38 87 ARG A N 1
ATOM 668 C CA . ARG A 1 87 ? -1.596 1.521 -3.480 1.00 95.38 87 ARG A CA 1
ATOM 669 C C . ARG A 1 87 ? -2.850 2.075 -4.155 1.00 95.38 87 ARG A C 1
ATOM 671 O O . ARG A 1 87 ? -2.733 2.614 -5.249 1.00 95.38 87 ARG A O 1
ATOM 678 N N . ILE A 1 88 ? -4.017 1.962 -3.518 1.00 96.62 88 ILE A N 1
ATOM 679 C CA . ILE A 1 88 ? -5.279 2.506 -4.044 1.00 96.62 88 ILE A CA 1
ATOM 680 C C . ILE A 1 88 ? -5.203 4.031 -4.136 1.00 96.62 88 ILE A C 1
ATOM 682 O O . ILE A 1 88 ? -5.514 4.588 -5.184 1.00 96.62 88 ILE A O 1
ATOM 686 N N . LEU A 1 89 ? -4.748 4.701 -3.074 1.00 94.38 89 LEU A N 1
ATOM 687 C CA . LEU A 1 89 ? -4.626 6.161 -3.047 1.00 94.38 89 LEU A CA 1
ATOM 688 C C . LEU A 1 89 ? -3.637 6.664 -4.101 1.00 94.38 89 LEU A C 1
ATOM 690 O O . LEU A 1 89 ? -3.950 7.585 -4.851 1.00 94.38 89 LEU A O 1
ATOM 694 N N . VAL A 1 90 ? -2.469 6.026 -4.201 1.00 95.00 90 VAL A N 1
ATOM 695 C CA . VAL A 1 90 ? -1.453 6.373 -5.203 1.00 95.00 90 VAL A CA 1
ATOM 696 C C . VAL A 1 90 ? -1.985 6.152 -6.615 1.00 95.00 90 VAL A C 1
ATOM 698 O O . VAL A 1 90 ? -1.803 7.017 -7.465 1.00 95.00 90 VAL A O 1
ATOM 701 N N . HIS A 1 91 ? -2.674 5.035 -6.867 1.00 96.62 91 HIS A N 1
ATOM 702 C CA . HIS A 1 91 ? -3.293 4.770 -8.165 1.00 96.62 91 HIS A CA 1
ATOM 703 C C . HIS A 1 91 ? -4.337 5.833 -8.510 1.00 96.62 91 HIS A C 1
ATOM 705 O O . HIS A 1 91 ? -4.311 6.373 -9.610 1.00 96.62 91 HIS A O 1
ATOM 711 N N . HIS A 1 92 ? -5.220 6.168 -7.565 1.00 95.56 92 HIS A N 1
ATOM 712 C CA . HIS A 1 92 ? -6.231 7.199 -7.765 1.00 95.56 92 HIS A CA 1
ATOM 713 C C . HIS A 1 92 ? -5.591 8.539 -8.137 1.00 95.56 92 HIS A C 1
ATOM 715 O O . HIS A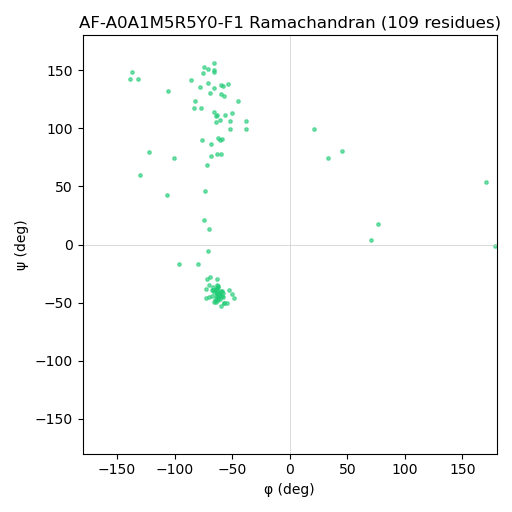 1 92 ? -5.934 9.104 -9.172 1.00 95.56 92 HIS A O 1
ATOM 721 N N . ILE A 1 93 ? -4.598 8.997 -7.368 1.00 94.50 93 ILE A N 1
ATOM 722 C CA . ILE A 1 93 ? -3.887 10.246 -7.666 1.00 94.50 93 ILE A CA 1
ATOM 723 C C . ILE A 1 93 ? -3.211 10.166 -9.040 1.00 94.50 93 ILE A C 1
ATOM 725 O O . ILE A 1 93 ? -3.339 11.097 -9.828 1.00 94.50 93 ILE A O 1
ATOM 729 N N . ALA A 1 94 ? -2.554 9.052 -9.371 1.00 95.06 94 ALA A N 1
ATOM 730 C CA . ALA A 1 94 ? -1.875 8.871 -10.654 1.00 95.06 94 ALA A CA 1
ATOM 731 C C . ALA A 1 94 ? -2.827 8.896 -11.864 1.00 95.06 94 ALA A C 1
ATOM 733 O O . ALA A 1 94 ? -2.413 9.316 -12.941 1.00 95.06 94 ALA A O 1
ATOM 734 N N . THR A 1 95 ? -4.087 8.479 -11.694 1.00 96.25 95 THR A N 1
ATOM 735 C CA . THR A 1 95 ? -5.104 8.512 -12.760 1.00 96.25 95 THR A CA 1
ATOM 736 C C . THR A 1 95 ? -5.746 9.884 -12.983 1.00 96.25 95 THR A C 1
ATOM 738 O O . THR A 1 95 ? -6.360 10.092 -14.026 1.00 96.25 95 THR A O 1
ATOM 741 N N . LEU A 1 96 ? -5.620 10.819 -12.035 1.00 95.44 96 LEU A N 1
ATOM 742 C CA . LEU A 1 96 ? -6.190 12.166 -12.157 1.00 95.44 96 LEU A CA 1
ATOM 743 C C . LEU A 1 96 ? -5.395 13.044 -13.144 1.00 95.44 96 LEU A C 1
ATOM 745 O O . LEU A 1 96 ? -4.183 12.862 -13.294 1.00 95.44 96 LEU A O 1
ATOM 749 N N . PRO A 1 97 ? -6.027 14.048 -13.785 1.00 96.75 97 PRO A N 1
ATOM 750 C CA . PRO A 1 97 ? -5.321 14.995 -14.641 1.00 96.75 97 PRO A CA 1
ATOM 751 C C . PRO A 1 97 ? -4.342 15.859 -13.834 1.00 96.75 97 PRO A C 1
ATOM 753 O O . PRO A 1 97 ? -4.571 16.187 -12.668 1.00 96.75 97 PRO A O 1
ATOM 756 N N . ARG A 1 98 ? -3.253 16.295 -14.482 1.00 95.25 98 ARG A N 1
ATOM 757 C CA . ARG A 1 98 ? -2.134 17.005 -13.829 1.00 95.25 98 ARG A CA 1
ATOM 758 C C . ARG A 1 98 ? -2.572 18.213 -12.996 1.00 95.25 98 ARG A C 1
ATOM 760 O O . ARG A 1 98 ? -2.023 18.456 -11.927 1.00 95.25 98 ARG A O 1
ATOM 767 N N . GLN A 1 99 ? -3.553 18.977 -13.471 1.00 95.31 99 GLN A N 1
ATOM 768 C CA . GLN A 1 99 ? -4.050 20.150 -12.748 1.00 95.31 99 GLN A CA 1
ATOM 769 C C . GLN A 1 99 ? -4.726 19.766 -11.425 1.00 95.31 99 GLN A C 1
ATOM 771 O O . GLN A 1 99 ? -4.513 20.424 -10.408 1.00 95.31 99 GLN A O 1
ATOM 776 N N . GLU A 1 100 ? -5.503 18.684 -11.415 1.00 93.81 100 GLU A N 1
ATOM 777 C CA . GLU A 1 100 ? -6.180 18.194 -10.213 1.00 93.81 100 GLU A CA 1
ATOM 778 C C . GLU A 1 100 ? -5.203 17.555 -9.234 1.00 93.81 100 GLU A C 1
ATOM 780 O O . GLU A 1 100 ? -5.306 17.799 -8.033 1.00 93.81 100 GLU A O 1
ATOM 785 N N . GLN A 1 101 ? -4.205 16.825 -9.741 1.00 93.62 101 GLN A N 1
ATOM 786 C CA . GLN A 1 101 ? -3.109 16.309 -8.920 1.00 93.62 101 GLN A CA 1
ATOM 787 C C . GLN A 1 101 ? -2.429 17.444 -8.146 1.00 93.62 101 GLN A C 1
ATOM 789 O O . GLN A 1 101 ? -2.295 17.364 -6.926 1.00 93.62 101 GLN A O 1
ATOM 794 N N . LEU A 1 102 ? -2.052 18.530 -8.832 1.00 93.25 102 LEU A N 1
ATOM 795 C CA . LEU A 1 102 ? -1.406 19.684 -8.200 1.00 93.25 102 LEU A CA 1
ATOM 796 C C . LEU A 1 102 ? -2.315 20.362 -7.172 1.00 93.25 102 LEU A C 1
ATOM 798 O O . LEU A 1 102 ? -1.852 20.694 -6.082 1.00 93.25 102 LEU A O 1
ATOM 802 N N . ARG A 1 103 ? -3.608 20.526 -7.478 1.00 93.94 103 ARG A N 1
ATOM 803 C CA . ARG A 1 103 ? -4.584 21.082 -6.526 1.00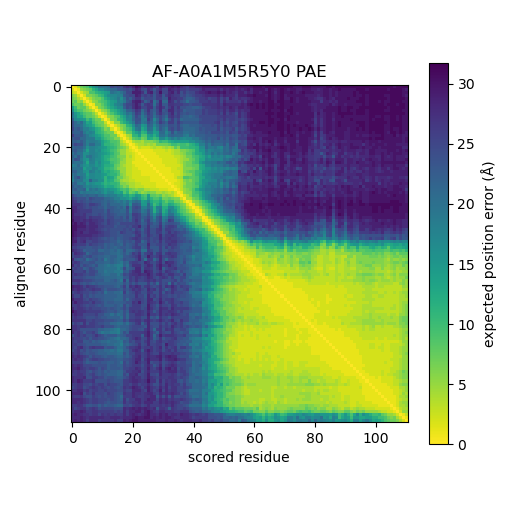 93.94 103 ARG A CA 1
ATOM 804 C C . ARG A 1 103 ? -4.707 20.223 -5.270 1.00 93.94 103 ARG A C 1
ATOM 806 O O . ARG A 1 103 ? -4.719 20.762 -4.165 1.00 93.94 103 ARG A O 1
ATOM 813 N N . LEU A 1 104 ? -4.784 18.901 -5.425 1.00 91.81 104 LEU A N 1
ATOM 814 C CA . LEU A 1 104 ? -4.895 17.969 -4.304 1.00 91.81 104 LEU A CA 1
ATOM 815 C C . LEU A 1 104 ? -3.631 18.013 -3.439 1.00 91.81 104 LEU A C 1
ATOM 817 O O . LEU A 1 104 ? -3.728 18.170 -2.224 1.00 91.81 104 LEU A O 1
ATOM 821 N N . LEU A 1 105 ? -2.452 17.948 -4.056 1.00 89.69 105 LEU A N 1
ATOM 822 C CA . LEU A 1 105 ? -1.177 18.010 -3.338 1.00 89.69 105 LEU A CA 1
ATOM 823 C C . LEU A 1 105 ? -0.977 19.352 -2.617 1.00 89.69 105 LEU A C 1
ATOM 825 O O . LEU A 1 105 ? -0.479 19.369 -1.495 1.00 89.69 105 LEU A O 1
ATOM 829 N N . ALA A 1 106 ? -1.407 20.465 -3.216 1.00 90.69 106 ALA A N 1
ATOM 830 C CA . ALA A 1 106 ? -1.363 21.776 -2.570 1.00 90.69 106 ALA A CA 1
ATOM 831 C C . ALA A 1 106 ? -2.315 21.869 -1.367 1.00 90.69 106 ALA A C 1
ATOM 833 O O . ALA A 1 106 ? -1.978 22.489 -0.361 1.00 90.69 106 ALA A O 1
ATOM 834 N N . ARG A 1 107 ? -3.489 21.229 -1.444 1.00 90.81 107 ARG A N 1
ATOM 835 C CA . ARG A 1 107 ? -4.481 21.222 -0.360 1.00 90.81 107 ARG A CA 1
ATOM 836 C C . ARG A 1 107 ? -3.996 20.466 0.875 1.00 90.81 107 ARG A C 1
ATOM 838 O O . ARG A 1 107 ? -4.282 20.882 1.993 1.00 90.81 107 ARG A O 1
ATOM 845 N N . PHE A 1 108 ? -3.309 19.346 0.676 1.00 81.38 108 PHE A N 1
ATOM 846 C CA . PHE A 1 108 ? -2.900 18.440 1.749 1.00 81.38 108 PHE A CA 1
ATOM 847 C C . PHE A 1 108 ? -1.402 18.531 2.041 1.00 81.38 108 PHE A C 1
ATOM 849 O O . PHE A 1 108 ? -0.762 17.500 2.225 1.00 81.38 108 PHE A O 1
ATOM 856 N N . GLN A 1 109 ? -0.822 19.734 2.079 1.00 67.25 109 GLN A N 1
ATOM 857 C CA . GLN A 1 109 ? 0.561 19.898 2.537 1.00 67.25 109 GLN A CA 1
ATOM 858 C C . GLN A 1 109 ? 0.688 19.451 4.002 1.00 67.25 109 GLN A C 1
ATOM 860 O O . GLN A 1 109 ? 0.471 20.222 4.934 1.00 67.25 109 GLN A O 1
ATOM 865 N N . VAL A 1 110 ? 1.017 18.174 4.193 1.00 59.38 110 VAL A N 1
ATOM 866 C CA . VAL A 1 110 ? 1.377 17.589 5.482 1.00 59.38 110 VAL A CA 1
ATOM 867 C C . VAL A 1 110 ? 2.860 17.884 5.693 1.00 59.38 110 VAL A C 1
ATOM 869 O O . VAL A 1 110 ? 3.686 17.469 4.879 1.00 59.38 110 VAL A O 1
ATOM 872 N N . ARG A 1 111 ? 3.175 18.653 6.740 1.00 51.53 111 ARG A N 1
ATOM 873 C CA . ARG A 1 111 ? 4.545 18.842 7.234 1.00 51.53 111 ARG A CA 1
ATOM 874 C C . ARG A 1 111 ? 4.991 17.640 8.058 1.00 51.53 111 ARG A C 1
ATOM 876 O O . ARG A 1 111 ? 4.135 17.073 8.775 1.00 51.53 111 ARG A O 1
#

Secondary structure (DSSP, 8-state):
------------TT-------HHHHHHHHHHHHTT---S-------------PPPPPP------HHHHHHHHHHHHHH---HHHHHHHHHHHHHHS-HHHHHHHHHHT---

Foldseek 3Di:
DDPPDPPPPPDCPDPDPPVQDPVNVVVVVVCVVVVPPPPDPPPPPPPPPPPPPDDDDDDDDDDDPVVVVVLVVVCVVPVDDSVRVVVVVVVVLVPDDPVVNVVVCVVPPDD

Mean predicted aligned error: 17.2 Å

Radius of gyration: 28.02 Å; Cα contacts (8 Å, |Δi|>4): 16; chains: 1; bounding box: 66×66×44 Å

Sequence (111 aa):
MALADLKRGQGHSGQHCLNLTVDQFISRAEHYAAGEPTIKAKSAPLRLVSTKPKPLRKASYTISEQTRASLNQLAERTGYSRSRIIRILVHHIATLPRQEQLRLLARFQVR

Organism: NCBI:txid299255

pLDDT: mean 78.52, std 18.49, range [41.28, 97.81]